Protein AF-A0A944DNW5-F1 (afdb_monomer)

Foldseek 3Di:
DDPPDPDPPPVVQLVVLVVLLVQLQVLLVQLVCCVPPVDNPDVPVVVDNVNSVVSNVSSVVSNVRSVVSNVVSVVVVVVVVVVVD

Solvent-accessible surface area (backbone atoms only — not comparable to full-atom values): 4640 Å² total; per-residue (Å²): 139,83,89,75,82,88,75,81,57,71,75,56,52,54,56,52,26,54,49,38,21,53,52,10,47,51,39,19,50,51,14,45,39,31,75,76,68,74,40,57,90,39,95,75,44,52,78,42,72,70,52,14,53,49,31,27,54,53,9,49,52,37,21,51,50,16,53,53,51,48,50,50,53,51,51,54,56,50,52,59,51,63,78,74,107

Radius of gyration: 18.62 Å; Cα contacts (8 Å, |Δi|>4): 84; chains: 1; bounding box: 41×36×50 Å

Structure (mmCIF, N/CA/C/O backbone):
data_AF-A0A944DNW5-F1
#
_entry.id   AF-A0A944DNW5-F1
#
loop_
_atom_site.group_PDB
_atom_site.id
_atom_site.type_symbol
_atom_site.label_atom_id
_atom_site.label_alt_id
_atom_site.label_comp_id
_atom_site.label_asym_id
_atom_site.label_entity_id
_atom_site.label_seq_id
_atom_site.pdbx_PDB_ins_code
_atom_site.Cartn_x
_atom_site.Cartn_y
_atom_site.Cartn_z
_atom_site.occupancy
_atom_site.B_iso_or_equiv
_atom_site.auth_seq_id
_atom_site.auth_comp_id
_atom_site.auth_asym_id
_atom_site.auth_atom_id
_atom_site.pdbx_PDB_model_num
ATOM 1 N N . MET A 1 1 ? -7.774 29.244 33.210 1.00 35.75 1 MET A N 1
ATOM 2 C CA . MET A 1 1 ? -8.759 28.501 32.393 1.00 35.75 1 MET A CA 1
ATOM 3 C C . MET A 1 1 ? -8.025 27.958 31.176 1.00 35.75 1 MET A C 1
ATOM 5 O O . MET A 1 1 ? -7.795 28.711 30.244 1.00 35.75 1 MET A O 1
ATOM 9 N N . ASN A 1 2 ? -7.547 26.711 31.234 1.00 39.81 2 ASN A N 1
ATOM 10 C CA . ASN A 1 2 ? -6.789 26.091 30.145 1.00 39.81 2 ASN A CA 1
ATOM 11 C C . ASN A 1 2 ? -7.694 25.037 29.498 1.00 39.81 2 ASN A C 1
ATOM 13 O O . ASN A 1 2 ? -7.887 23.960 30.057 1.00 39.81 2 ASN A O 1
ATOM 17 N N . ALA A 1 3 ? -8.338 25.391 28.386 1.00 44.34 3 ALA A N 1
ATOM 18 C CA . ALA A 1 3 ? -9.194 24.486 27.629 1.00 44.34 3 ALA A CA 1
ATOM 19 C C . ALA A 1 3 ? -8.310 23.519 26.829 1.00 44.34 3 ALA A C 1
ATOM 21 O O . ALA A 1 3 ? -8.034 23.719 25.649 1.00 44.34 3 ALA A O 1
ATOM 22 N N . THR A 1 4 ? -7.807 22.483 27.494 1.00 48.47 4 THR A N 1
ATOM 23 C CA . THR A 1 4 ? -7.058 21.416 26.840 1.00 48.47 4 THR A CA 1
ATOM 24 C C . THR A 1 4 ? -8.006 20.483 26.094 1.00 48.47 4 THR A C 1
ATOM 26 O O . THR A 1 4 ? -8.808 19.777 26.697 1.00 48.47 4 THR A O 1
ATOM 29 N N . HIS A 1 5 ? -7.825 20.435 24.774 1.00 42.12 5 HIS A N 1
ATOM 30 C CA . HIS A 1 5 ? -7.803 19.184 24.010 1.00 42.12 5 HIS A CA 1
ATOM 31 C C . HIS A 1 5 ? -9.086 18.324 23.999 1.00 42.12 5 HIS A C 1
ATOM 33 O O . HIS A 1 5 ? -9.040 17.102 24.090 1.00 42.12 5 HIS A O 1
ATOM 39 N N . GLY A 1 6 ? -10.246 18.946 23.787 1.00 37.94 6 GLY A N 1
ATOM 40 C CA . GLY A 1 6 ? -11.532 18.255 23.607 1.00 37.94 6 GLY A CA 1
ATOM 41 C C . GLY A 1 6 ? -11.862 17.818 22.173 1.00 37.94 6 GLY A C 1
ATOM 42 O O . GLY A 1 6 ? -13.032 17.845 21.803 1.00 37.94 6 GLY A O 1
ATOM 43 N N . LYS A 1 7 ? -10.880 17.458 21.335 1.00 40.94 7 LYS A N 1
ATOM 44 C CA . LYS A 1 7 ? -11.150 16.914 19.990 1.00 40.94 7 LYS A CA 1
ATOM 45 C C . LYS A 1 7 ? -10.734 15.451 19.937 1.00 40.94 7 LYS A C 1
ATOM 47 O O . LYS A 1 7 ? -9.642 15.095 19.513 1.00 40.94 7 LYS A O 1
ATOM 52 N N . THR A 1 8 ? -11.599 14.589 20.455 1.00 45.19 8 THR A N 1
ATOM 53 C CA . THR A 1 8 ? -11.484 13.146 20.270 1.00 45.19 8 THR A CA 1
ATOM 54 C C . THR A 1 8 ? -11.878 12.820 18.831 1.00 45.19 8 THR A C 1
ATOM 56 O O . THR A 1 8 ? -13.046 12.605 18.5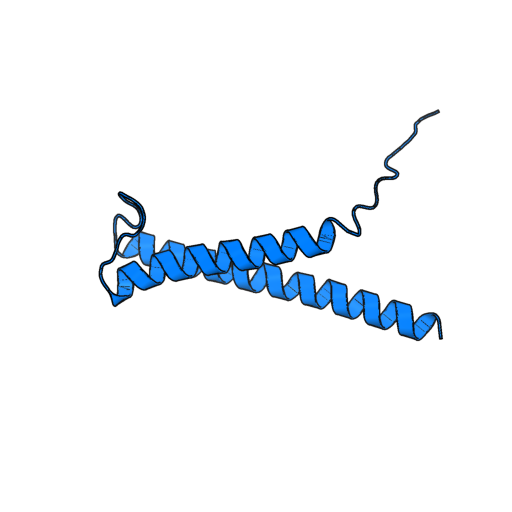13 1.00 45.19 8 THR A O 1
ATOM 59 N N . ASP A 1 9 ? -10.875 12.800 17.947 1.00 45.22 9 ASP A N 1
ATOM 60 C CA . ASP A 1 9 ? -10.947 12.418 16.529 1.00 45.22 9 ASP A CA 1
ATOM 61 C C . ASP A 1 9 ? -11.340 10.935 16.342 1.00 45.22 9 ASP A C 1
ATOM 63 O O . ASP A 1 9 ? -10.616 10.118 15.776 1.00 45.22 9 ASP A O 1
ATOM 67 N N . THR A 1 10 ? -12.508 10.533 16.827 1.00 49.47 10 THR A N 1
ATOM 68 C CA . THR A 1 10 ? -13.003 9.153 16.712 1.00 49.47 10 THR A CA 1
ATOM 69 C C . THR A 1 10 ? -13.571 8.851 15.321 1.00 49.47 10 THR A C 1
ATOM 71 O O . THR A 1 10 ? -13.543 7.695 14.892 1.00 49.47 10 THR A O 1
ATOM 74 N N . GLY A 1 11 ? -13.999 9.880 14.578 1.00 45.09 11 GLY A N 1
ATOM 75 C CA . GLY A 1 11 ? -14.318 9.800 13.145 1.00 45.09 11 GLY A CA 1
ATOM 76 C C . GLY A 1 11 ? -13.083 9.878 12.234 1.00 45.09 11 GLY A C 1
ATOM 77 O O . GLY A 1 11 ? -13.028 9.191 11.217 1.00 45.09 11 GLY A O 1
ATOM 78 N N . GLY A 1 12 ? -12.053 10.635 12.634 1.00 53.97 12 GLY A N 1
ATOM 79 C CA . GLY A 1 12 ? -10.787 10.750 11.895 1.00 53.97 12 GLY A CA 1
ATOM 80 C C . GLY A 1 12 ? -9.891 9.511 12.002 1.00 53.97 12 GLY A C 1
ATOM 81 O O . GLY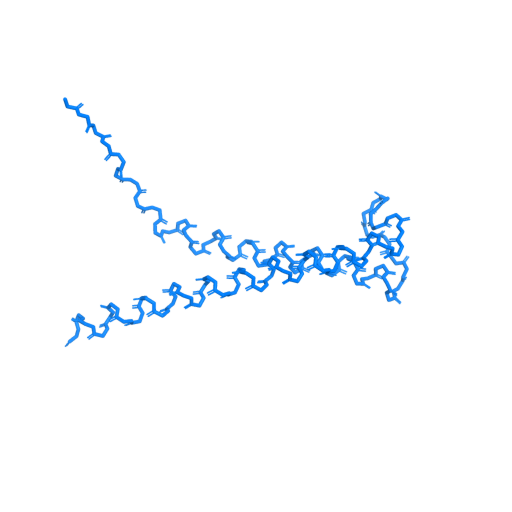 A 1 12 ? -9.130 9.218 11.082 1.00 53.97 12 GLY A O 1
ATOM 82 N N . SER A 1 13 ? -10.019 8.743 13.092 1.00 70.50 13 SER A N 1
ATOM 83 C CA . SER A 1 13 ? -9.181 7.568 13.359 1.00 70.50 13 SER A CA 1
ATOM 84 C C . SER A 1 13 ? -9.316 6.479 12.287 1.00 70.50 13 SER A C 1
ATOM 86 O O . SER A 1 13 ? -8.310 6.080 11.714 1.00 70.50 13 SER A O 1
ATOM 88 N N . MET A 1 14 ? -10.531 6.030 11.941 1.00 82.00 14 MET A N 1
ATOM 89 C CA . MET A 1 14 ? -10.690 4.960 10.941 1.00 82.00 14 MET A CA 1
ATOM 90 C C . MET A 1 14 ? -10.357 5.415 9.522 1.00 82.00 14 MET A C 1
ATOM 92 O O . MET A 1 14 ? -9.652 4.704 8.813 1.00 82.00 14 MET A O 1
ATOM 96 N N . ALA A 1 15 ? -10.830 6.599 9.121 1.00 88.00 15 ALA A N 1
ATOM 97 C CA . ALA A 1 15 ? -10.598 7.125 7.777 1.00 88.00 15 ALA A CA 1
ATOM 98 C C . ALA A 1 15 ? -9.098 7.242 7.465 1.00 88.00 15 ALA A C 1
ATOM 100 O O . ALA A 1 15 ? -8.667 6.875 6.375 1.00 88.00 15 ALA A O 1
ATOM 101 N N . LYS A 1 16 ? -8.290 7.660 8.450 1.00 90.75 16 LYS A N 1
ATOM 102 C CA . LYS A 1 16 ? -6.829 7.703 8.331 1.00 90.75 16 LYS A CA 1
ATOM 103 C C . LYS A 1 16 ? -6.225 6.328 8.030 1.00 90.75 16 LYS A C 1
ATOM 105 O O . LYS A 1 16 ? -5.360 6.229 7.167 1.00 90.75 16 LYS A O 1
ATOM 110 N N . TRP A 1 17 ? -6.654 5.276 8.727 1.00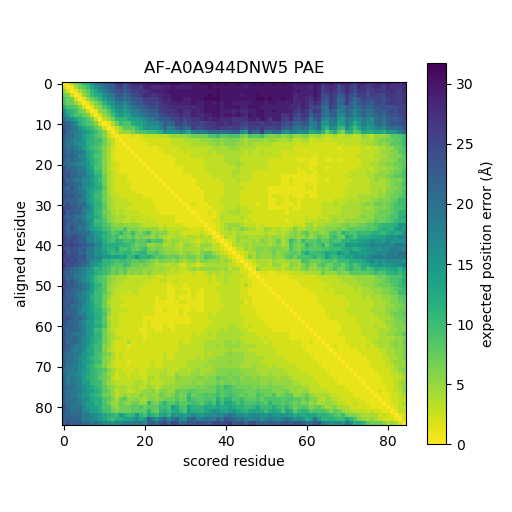 92.50 17 TRP A N 1
ATOM 111 C CA . TRP A 1 17 ? -6.099 3.932 8.522 1.00 92.50 17 TRP A CA 1
ATOM 112 C C . TRP A 1 17 ? -6.575 3.288 7.220 1.00 92.50 17 TRP A C 1
ATOM 114 O O . TRP A 1 17 ? -5.788 2.608 6.569 1.00 92.50 17 TRP A O 1
ATOM 124 N N . VAL A 1 18 ? -7.812 3.566 6.793 1.00 92.75 18 VAL A N 1
ATOM 125 C CA . VAL A 1 18 ? -8.286 3.199 5.448 1.00 92.75 18 VAL A CA 1
ATOM 126 C C . VAL A 1 18 ? -7.448 3.897 4.378 1.00 92.75 18 VAL A C 1
ATOM 128 O O . VAL A 1 18 ? -6.984 3.246 3.449 1.00 92.75 18 VAL A O 1
ATOM 131 N N . ALA A 1 19 ? -7.200 5.202 4.522 1.00 93.25 19 ALA A N 1
ATOM 132 C CA . ALA A 1 19 ? -6.362 5.941 3.584 1.00 93.25 19 ALA A CA 1
ATOM 133 C C . ALA A 1 19 ? -4.933 5.377 3.533 1.00 93.25 19 ALA A C 1
ATOM 135 O O . ALA A 1 19 ? -4.382 5.217 2.450 1.00 93.25 19 ALA A O 1
ATOM 136 N N . LEU A 1 20 ? -4.355 5.018 4.685 1.00 94.50 20 LEU A N 1
ATOM 137 C CA . LEU A 1 20 ? -3.029 4.403 4.748 1.00 94.50 20 LEU A CA 1
ATOM 138 C C . LEU A 1 20 ? -2.976 3.055 4.016 1.00 94.50 20 LEU A C 1
ATOM 140 O O . LEU A 1 20 ? -2.038 2.824 3.258 1.00 94.50 20 LEU A O 1
ATOM 144 N N . HIS A 1 21 ? -3.990 2.206 4.212 1.00 92.75 21 HIS A N 1
ATOM 145 C CA . HIS A 1 21 ? -4.129 0.932 3.502 1.00 92.75 21 HIS A CA 1
ATOM 146 C C . HIS A 1 21 ? -4.173 1.150 1.983 1.00 92.75 21 HIS A C 1
ATOM 148 O O . HIS A 1 21 ? -3.366 0.586 1.251 1.00 92.75 21 HIS A O 1
ATOM 154 N N . LEU A 1 22 ? -5.034 2.059 1.513 1.00 96.06 22 LEU A N 1
ATOM 155 C CA . LEU A 1 22 ? -5.158 2.370 0.086 1.00 96.06 22 LEU A CA 1
ATOM 156 C C . LEU A 1 22 ? -3.852 2.902 -0.515 1.00 96.06 22 LEU A C 1
ATOM 158 O O . LEU A 1 22 ? -3.449 2.469 -1.592 1.00 96.06 22 LEU A O 1
ATOM 162 N N . VAL A 1 23 ? -3.169 3.815 0.180 1.00 95.31 23 VAL A N 1
ATOM 163 C CA . VAL A 1 23 ? -1.877 4.352 -0.271 1.00 95.31 23 VAL A CA 1
ATOM 164 C C . VAL A 1 23 ? -0.819 3.248 -0.329 1.00 95.31 23 VAL A C 1
ATOM 166 O O . VAL A 1 23 ? -0.104 3.153 -1.324 1.00 95.31 23 VAL A O 1
ATOM 169 N N . GLY A 1 24 ? -0.745 2.389 0.693 1.00 95.62 24 GLY A N 1
ATOM 170 C CA . GLY A 1 24 ? 0.162 1.241 0.712 1.00 95.62 24 GLY A CA 1
ATOM 171 C C . GLY A 1 24 ? -0.066 0.301 -0.472 1.00 95.62 24 GLY A C 1
ATOM 172 O O . GLY A 1 24 ? 0.869 0.014 -1.222 1.00 95.62 24 GLY A O 1
ATOM 173 N N . SER A 1 25 ? -1.322 -0.084 -0.706 1.00 95.94 25 SER A N 1
ATOM 174 C CA . SER A 1 25 ? -1.740 -0.879 -1.863 1.00 95.94 25 SER A CA 1
ATOM 175 C C . SER A 1 25 ? -1.325 -0.247 -3.197 1.00 95.94 25 SER A C 1
ATOM 177 O O . SER A 1 25 ? -0.732 -0.923 -4.036 1.00 95.94 25 SER A O 1
ATOM 179 N N . ILE A 1 26 ? -1.574 1.053 -3.400 1.00 95.81 26 ILE A N 1
ATOM 180 C CA . ILE A 1 26 ? -1.211 1.751 -4.646 1.00 95.81 26 ILE A CA 1
ATOM 181 C C . ILE A 1 26 ? 0.304 1.720 -4.871 1.00 95.81 26 ILE A C 1
ATOM 183 O O . ILE A 1 26 ? 0.752 1.384 -5.965 1.00 95.81 26 ILE A O 1
ATOM 187 N N . ILE A 1 27 ? 1.102 2.025 -3.844 1.00 94.94 27 ILE A N 1
ATOM 188 C CA . ILE A 1 27 ? 2.569 2.002 -3.946 1.00 94.94 27 ILE A CA 1
ATOM 189 C C . ILE A 1 27 ? 3.061 0.589 -4.289 1.00 94.94 27 ILE A C 1
ATOM 191 O O . ILE A 1 27 ? 3.929 0.434 -5.152 1.00 94.94 27 ILE A O 1
ATOM 195 N N . ALA A 1 28 ? 2.484 -0.438 -3.655 1.00 96.25 28 ALA A N 1
ATOM 196 C CA . ALA A 1 28 ? 2.847 -1.822 -3.927 1.00 96.25 28 ALA A CA 1
ATOM 197 C C . ALA A 1 28 ? 2.528 -2.224 -5.373 1.00 96.25 28 ALA A C 1
ATOM 199 O O . ALA A 1 28 ? 3.368 -2.819 -6.045 1.00 96.25 28 ALA A O 1
ATOM 200 N N . VAL A 1 29 ? 1.347 -1.848 -5.873 1.00 95.19 29 VAL A N 1
ATOM 201 C CA . VAL A 1 29 ? 0.932 -2.113 -7.257 1.00 95.19 29 VAL A CA 1
ATOM 202 C C . VAL A 1 29 ? 1.843 -1.400 -8.255 1.00 95.19 29 VAL A C 1
ATOM 204 O O . VAL A 1 29 ? 2.259 -2.020 -9.227 1.00 95.19 29 VAL A O 1
ATOM 207 N N . LEU A 1 30 ? 2.215 -0.140 -8.008 1.00 93.31 30 LEU A N 1
ATOM 208 C CA . LEU A 1 30 ? 3.140 0.597 -8.877 1.00 93.31 30 LEU A CA 1
ATOM 209 C C . LEU A 1 30 ? 4.503 -0.100 -8.988 1.00 93.31 30 LEU A C 1
ATOM 211 O O . LEU A 1 30 ? 5.025 -0.262 -10.088 1.00 93.31 30 LEU A O 1
ATOM 215 N N . GLY A 1 31 ? 5.061 -0.555 -7.862 1.00 93.25 31 GLY A N 1
ATOM 216 C CA . GLY A 1 31 ? 6.307 -1.321 -7.870 1.00 93.25 31 GLY A CA 1
ATOM 217 C C . GLY A 1 31 ? 6.160 -2.673 -8.578 1.00 93.25 31 GLY A C 1
ATOM 218 O O . GLY A 1 31 ? 7.020 -3.057 -9.367 1.00 93.25 31 GLY A O 1
ATOM 219 N N . ALA A 1 32 ? 5.055 -3.385 -8.348 1.00 93.69 32 ALA A N 1
ATOM 220 C CA . ALA A 1 32 ? 4.810 -4.694 -8.949 1.00 93.69 32 ALA A CA 1
ATOM 221 C C . ALA A 1 32 ? 4.602 -4.618 -10.469 1.00 93.69 32 ALA A C 1
ATOM 223 O O . ALA A 1 32 ? 5.113 -5.467 -11.195 1.00 93.69 32 ALA A O 1
ATOM 224 N N . LEU A 1 33 ? 3.897 -3.596 -10.961 1.00 93.44 33 LEU A N 1
ATOM 225 C CA . LEU A 1 33 ? 3.684 -3.381 -12.394 1.00 93.44 33 LEU A CA 1
ATOM 226 C C . LEU A 1 33 ? 4.998 -3.160 -13.140 1.00 93.44 33 LEU A C 1
ATOM 228 O O . LEU A 1 33 ? 5.181 -3.718 -14.219 1.00 93.44 33 LEU A O 1
ATOM 232 N N . TYR A 1 34 ? 5.937 -2.430 -12.544 1.00 92.94 34 TYR A N 1
ATOM 233 C CA . TYR A 1 34 ? 7.278 -2.311 -13.105 1.00 92.94 34 TYR A CA 1
ATOM 234 C C . TYR A 1 34 ? 8.006 -3.663 -13.132 1.00 92.94 34 TYR A C 1
ATOM 236 O O . TYR A 1 34 ? 8.586 -4.033 -14.141 1.00 92.94 34 TYR A O 1
ATOM 244 N N . LEU A 1 35 ? 7.940 -4.453 -12.056 1.00 91.62 35 LEU A N 1
ATOM 245 C CA . LEU A 1 35 ? 8.634 -5.748 -11.996 1.00 91.62 35 LEU A CA 1
ATOM 246 C C . LEU A 1 35 ? 8.059 -6.809 -12.947 1.00 91.62 35 LEU A C 1
ATOM 248 O O . LEU A 1 35 ? 8.801 -7.672 -13.406 1.00 91.62 35 LEU A O 1
ATOM 252 N N . ILE A 1 36 ? 6.749 -6.781 -13.201 1.00 92.69 36 ILE A N 1
ATOM 253 C CA . ILE A 1 36 ? 6.048 -7.806 -13.990 1.00 92.69 36 ILE A CA 1
ATOM 254 C C . ILE A 1 36 ? 5.925 -7.398 -15.461 1.00 92.69 36 ILE A C 1
ATOM 256 O O . ILE A 1 36 ? 6.026 -8.250 -16.340 1.00 92.69 36 ILE A O 1
ATOM 260 N N . ALA A 1 37 ? 5.672 -6.116 -15.724 1.00 89.44 37 ALA A N 1
ATOM 261 C CA . ALA A 1 37 ? 5.323 -5.608 -17.048 1.00 89.44 37 ALA A CA 1
ATOM 262 C C . ALA A 1 37 ? 6.286 -4.528 -17.568 1.00 89.44 37 ALA A C 1
ATOM 264 O O . ALA A 1 37 ? 6.016 -3.962 -18.622 1.00 89.44 37 ALA A O 1
ATOM 265 N N . ASP A 1 38 ? 7.367 -4.216 -16.839 1.00 86.19 38 ASP A N 1
ATOM 266 C CA . ASP A 1 38 ? 8.306 -3.120 -17.145 1.00 86.19 38 ASP A CA 1
ATOM 267 C C . ASP A 1 38 ? 7.599 -1.764 -17.350 1.00 86.19 38 ASP A C 1
ATOM 269 O O . ASP A 1 38 ? 8.035 -0.886 -18.091 1.00 86.19 38 ASP A O 1
ATOM 273 N N . MET A 1 39 ? 6.447 -1.593 -16.691 1.00 84.38 39 MET A N 1
ATOM 274 C CA . MET A 1 39 ? 5.621 -0.396 -16.802 1.00 84.38 39 MET A CA 1
ATOM 275 C C . MET A 1 39 ? 5.942 0.598 -15.686 1.00 84.38 39 MET A C 1
ATOM 277 O O . MET A 1 39 ? 5.601 0.378 -14.522 1.00 84.38 39 MET A O 1
ATOM 281 N N . ALA A 1 40 ? 6.508 1.744 -16.060 1.00 83.75 40 ALA A N 1
ATOM 282 C CA . ALA A 1 40 ? 6.565 2.930 -15.210 1.00 83.75 40 ALA A CA 1
ATOM 283 C C . ALA A 1 40 ? 5.302 3.783 -15.434 1.00 83.75 40 ALA A C 1
ATOM 285 O O . ALA A 1 40 ? 5.175 4.483 -16.436 1.00 83.75 40 ALA A O 1
ATOM 286 N N . LEU A 1 41 ? 4.335 3.695 -14.512 1.00 81.12 41 LEU A N 1
ATOM 287 C CA . LEU A 1 41 ? 3.093 4.487 -14.570 1.00 81.12 41 LEU A CA 1
ATOM 288 C C . LEU A 1 41 ? 3.288 5.953 -14.161 1.00 81.12 41 LEU A C 1
ATOM 290 O O . LEU A 1 41 ? 2.436 6.795 -14.441 1.00 81.12 41 LEU A O 1
ATOM 294 N N . LEU A 1 42 ? 4.388 6.244 -13.474 1.00 82.94 42 LEU A N 1
ATOM 295 C CA . LEU A 1 42 ? 4.811 7.587 -13.117 1.00 82.94 42 LEU A CA 1
ATOM 296 C C . LEU A 1 42 ? 6.156 7.839 -13.784 1.00 82.94 42 LEU A C 1
ATOM 298 O O . LEU A 1 42 ? 7.031 6.972 -13.769 1.00 82.94 42 LEU A O 1
ATOM 302 N N . ASP A 1 43 ? 6.319 9.024 -14.362 1.00 83.06 43 ASP A N 1
ATOM 303 C CA . ASP A 1 43 ? 7.542 9.359 -15.081 1.00 83.06 43 ASP A CA 1
ATOM 304 C C . ASP A 1 43 ? 8.749 9.290 -14.128 1.00 83.06 43 ASP A C 1
ATOM 306 O O . ASP A 1 43 ? 8.777 9.936 -13.077 1.00 8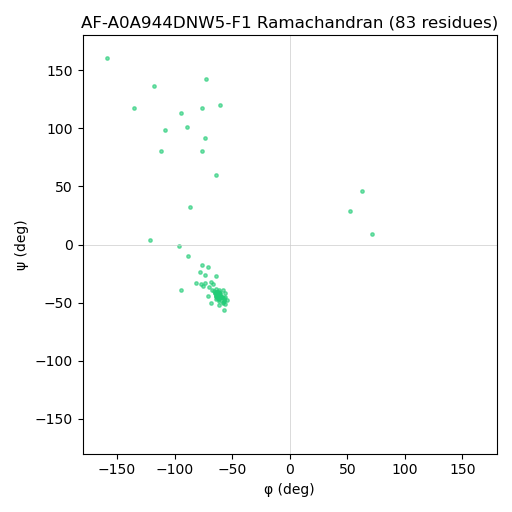3.06 43 ASP A O 1
ATOM 310 N N . GLY A 1 44 ? 9.706 8.418 -14.449 1.00 76.50 44 GLY A N 1
ATOM 311 C CA . GLY A 1 44 ? 10.875 8.136 -13.612 1.00 76.50 44 GLY A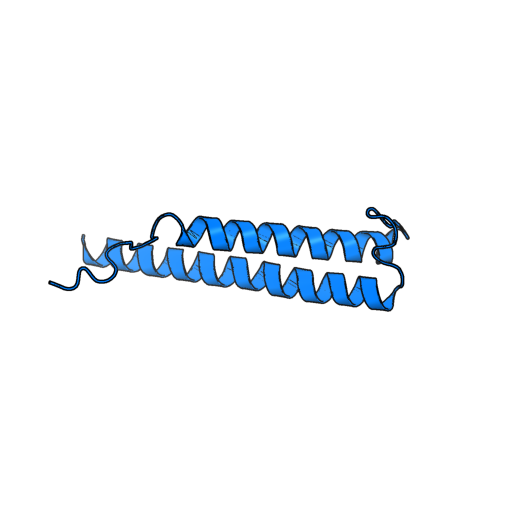 CA 1
ATOM 312 C C . GLY A 1 44 ? 10.623 7.342 -12.318 1.00 76.50 44 GLY A C 1
ATOM 313 O O . GLY A 1 44 ? 11.549 7.224 -11.512 1.00 76.50 44 GLY A O 1
ATOM 314 N N . ILE A 1 45 ? 9.426 6.786 -12.075 1.00 83.56 45 ILE A N 1
ATOM 315 C CA . ILE A 1 45 ? 9.136 5.966 -10.884 1.00 83.56 45 ILE A CA 1
ATOM 316 C C . ILE A 1 45 ? 8.348 4.694 -11.262 1.00 83.56 45 ILE A C 1
ATOM 318 O O . ILE A 1 45 ? 7.182 4.789 -11.654 1.00 83.56 45 ILE A O 1
ATOM 3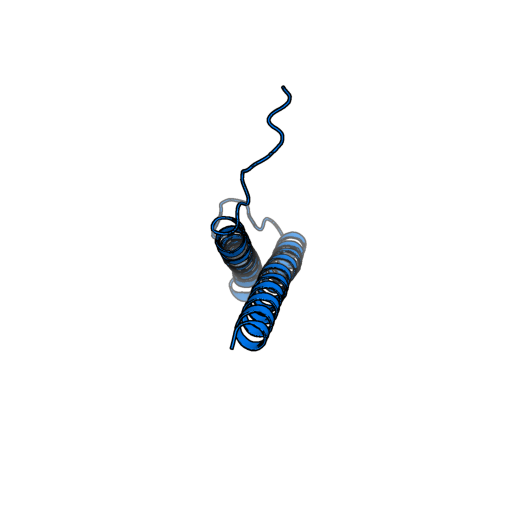22 N N . PRO A 1 46 ? 8.913 3.492 -11.041 1.00 82.44 46 PRO A N 1
ATOM 323 C CA . PRO A 1 46 ? 10.278 3.218 -10.572 1.00 82.44 46 PRO A CA 1
ATOM 324 C C . PRO A 1 46 ? 11.334 3.489 -11.661 1.00 82.44 46 PRO A C 1
ATOM 326 O O . PRO A 1 46 ? 11.111 3.184 -12.825 1.00 82.44 46 PRO A O 1
ATOM 329 N N . SER A 1 47 ? 12.505 4.017 -11.285 1.00 87.31 47 SER A N 1
ATOM 330 C CA . SER A 1 47 ? 13.648 4.235 -12.199 1.00 87.31 47 SER A CA 1
ATOM 331 C C . SER A 1 47 ? 14.582 3.024 -12.318 1.00 87.31 47 SER A C 1
ATOM 333 O O . SER A 1 47 ? 15.498 3.013 -13.137 1.00 87.31 47 SER A O 1
ATOM 335 N N . SER A 1 48 ? 14.394 2.016 -11.462 1.00 91.31 48 SER A N 1
ATOM 336 C CA . SER A 1 48 ? 15.206 0.799 -11.427 1.00 91.31 48 SER A CA 1
ATOM 337 C C . SER A 1 48 ? 14.471 -0.351 -10.738 1.00 91.31 48 SER A C 1
ATOM 339 O O . SER A 1 48 ? 13.579 -0.137 -9.911 1.00 91.31 48 SER A O 1
ATOM 341 N N . THR A 1 49 ? 14.914 -1.585 -10.996 1.00 93.00 49 THR A N 1
ATOM 342 C CA . THR A 1 49 ? 14.406 -2.803 -10.341 1.00 93.00 49 THR A CA 1
ATOM 343 C C . THR A 1 49 ? 14.520 -2.738 -8.818 1.00 93.00 49 THR A C 1
ATOM 345 O O . THR A 1 49 ? 13.585 -3.107 -8.112 1.00 93.00 49 THR A O 1
ATOM 348 N N . ALA A 1 50 ? 15.635 -2.223 -8.291 1.00 94.50 50 ALA A N 1
ATOM 349 C CA . ALA A 1 50 ? 15.832 -2.081 -6.848 1.00 94.50 50 ALA A CA 1
ATOM 350 C C . ALA A 1 50 ? 14.815 -1.107 -6.229 1.00 94.50 50 ALA A C 1
ATOM 352 O O . ALA A 1 50 ? 14.249 -1.389 -5.172 1.00 94.50 50 ALA A O 1
ATOM 353 N N . GLN A 1 51 ? 14.529 0.007 -6.913 1.00 94.25 51 GLN A N 1
ATOM 354 C CA . GLN A 1 51 ? 13.498 0.948 -6.479 1.00 94.25 51 GLN A CA 1
ATOM 355 C C . GLN A 1 51 ? 12.103 0.320 -6.534 1.00 94.25 51 GLN A C 1
ATOM 357 O O . GLN A 1 51 ? 11.317 0.511 -5.609 1.00 94.25 51 GLN A O 1
ATOM 362 N N . ALA A 1 52 ? 11.800 -0.463 -7.569 1.00 94.12 52 ALA A N 1
ATOM 363 C CA . ALA A 1 52 ? 10.520 -1.151 -7.685 1.00 94.12 52 ALA A CA 1
ATOM 364 C C . ALA A 1 52 ? 10.306 -2.160 -6.544 1.00 94.12 52 ALA A C 1
ATOM 366 O O . ALA A 1 52 ? 9.249 -2.157 -5.916 1.00 94.12 52 ALA A O 1
ATOM 367 N N . ILE A 1 53 ? 11.332 -2.948 -6.197 1.00 96.50 53 ILE A N 1
ATOM 368 C CA . ILE A 1 53 ? 11.301 -3.855 -5.037 1.00 96.50 53 ILE A CA 1
ATOM 369 C C . ILE A 1 53 ? 11.070 -3.070 -3.740 1.00 96.50 53 ILE A C 1
ATOM 371 O O . ILE A 1 53 ? 10.233 -3.461 -2.925 1.00 96.50 53 ILE A O 1
ATOM 375 N N . ALA A 1 54 ? 11.771 -1.949 -3.550 1.00 96.50 54 ALA A N 1
ATOM 376 C CA . ALA A 1 54 ? 11.588 -1.103 -2.374 1.00 96.50 54 ALA A CA 1
ATOM 377 C C . ALA A 1 54 ? 10.159 -0.542 -2.288 1.00 96.50 54 ALA A C 1
ATOM 379 O O . ALA A 1 54 ? 9.566 -0.547 -1.212 1.00 96.50 54 ALA A O 1
ATOM 380 N N . MET A 1 55 ? 9.577 -0.115 -3.412 1.00 96.50 55 MET A N 1
ATOM 381 C CA . MET A 1 55 ? 8.185 0.333 -3.474 1.00 96.50 55 MET A CA 1
ATOM 382 C C . MET A 1 55 ? 7.215 -0.788 -3.108 1.00 96.50 55 MET A C 1
ATOM 384 O O . MET A 1 55 ? 6.340 -0.567 -2.275 1.00 96.50 55 MET A O 1
ATOM 388 N N . VAL A 1 56 ? 7.400 -2.002 -3.639 1.00 96.81 56 VAL A N 1
ATOM 389 C CA . VAL A 1 56 ? 6.587 -3.164 -3.242 1.00 96.81 56 VAL A CA 1
ATOM 390 C C . VAL A 1 56 ? 6.673 -3.395 -1.735 1.00 96.81 56 VAL A C 1
ATOM 392 O O . VAL A 1 56 ? 5.645 -3.470 -1.066 1.00 96.81 56 VAL A O 1
ATOM 395 N N . ALA A 1 57 ? 7.885 -3.452 -1.182 1.00 97.12 57 ALA A N 1
ATOM 396 C CA . ALA A 1 57 ? 8.089 -3.704 0.240 1.00 97.12 57 ALA A CA 1
ATOM 397 C C . ALA A 1 57 ? 7.448 -2.619 1.124 1.00 97.12 57 ALA A C 1
ATOM 399 O O . ALA A 1 57 ? 6.706 -2.938 2.052 1.00 97.12 57 ALA A O 1
ATOM 400 N N . ILE A 1 58 ? 7.687 -1.340 0.820 1.00 96.44 58 ILE A N 1
ATOM 401 C CA . ILE A 1 58 ? 7.117 -0.209 1.566 1.00 96.44 58 ILE A CA 1
ATOM 402 C C . ILE A 1 58 ? 5.591 -0.210 1.453 1.00 96.44 58 ILE A C 1
ATOM 404 O O . ILE A 1 58 ? 4.903 -0.065 2.463 1.00 96.44 58 ILE A O 1
ATOM 408 N N . GLY A 1 59 ? 5.063 -0.408 0.244 1.00 96.75 59 GLY A N 1
ATOM 409 C CA . GLY A 1 59 ? 3.630 -0.465 -0.004 1.00 96.75 59 GLY A CA 1
ATOM 410 C C . GLY A 1 59 ? 2.949 -1.546 0.833 1.00 96.75 59 GLY A C 1
ATOM 411 O O . GLY A 1 59 ? 1.996 -1.247 1.546 1.00 96.75 59 GLY A O 1
ATOM 412 N N . LEU A 1 60 ? 3.500 -2.765 0.850 1.00 97.06 60 LEU A N 1
ATOM 413 C CA . LEU A 1 60 ? 2.974 -3.876 1.651 1.00 97.06 60 LEU A CA 1
ATOM 414 C C . LEU A 1 60 ? 3.041 -3.614 3.162 1.00 97.06 60 LEU A C 1
ATOM 416 O O . LEU A 1 60 ? 2.115 -3.974 3.887 1.00 97.06 60 LEU A O 1
ATOM 420 N N . VAL A 1 61 ? 4.106 -2.975 3.655 1.00 97.44 61 VAL A N 1
ATOM 421 C CA . VAL A 1 61 ? 4.213 -2.615 5.078 1.00 97.44 61 VAL A CA 1
ATOM 422 C C . VAL A 1 61 ? 3.123 -1.617 5.472 1.00 97.44 61 VAL A C 1
ATOM 424 O O . VAL A 1 61 ? 2.456 -1.809 6.490 1.00 97.44 61 VAL A O 1
ATOM 427 N N . LEU A 1 62 ? 2.917 -0.568 4.670 1.00 94.81 62 LEU A N 1
ATOM 428 C CA . LEU A 1 62 ? 1.877 0.436 4.916 1.00 94.81 62 LEU A CA 1
ATOM 429 C C . LEU A 1 62 ? 0.473 -0.171 4.819 1.00 94.81 62 LEU A C 1
ATOM 431 O O . LEU A 1 62 ? -0.380 0.109 5.665 1.00 94.81 62 LEU A O 1
ATOM 435 N N . ASP A 1 63 ? 0.269 -1.029 3.821 1.00 94.12 63 ASP A N 1
ATOM 436 C CA . ASP A 1 63 ? -0.971 -1.757 3.584 1.00 94.12 63 ASP A CA 1
ATOM 437 C C . ASP A 1 63 ? -1.363 -2.591 4.807 1.00 94.12 63 ASP A C 1
ATOM 439 O O . ASP A 1 63 ? -2.417 -2.386 5.421 1.00 94.12 63 ASP A O 1
ATOM 443 N N . PHE A 1 64 ? -0.444 -3.459 5.231 1.00 94.69 64 PHE A N 1
ATOM 444 C CA . PHE A 1 64 ? -0.638 -4.345 6.366 1.00 94.69 64 PHE A CA 1
ATOM 445 C C . PHE A 1 64 ? -0.846 -3.566 7.667 1.00 94.69 64 PHE A C 1
ATOM 447 O O . PHE A 1 64 ? -1.721 -3.905 8.467 1.00 94.69 64 PHE A O 1
ATOM 454 N N . TRP A 1 65 ? -0.088 -2.487 7.875 1.00 93.69 65 TRP A N 1
ATOM 455 C CA . TRP A 1 65 ? -0.236 -1.643 9.057 1.00 93.69 65 TRP A CA 1
ATOM 456 C C . TRP A 1 65 ? -1.623 -0.988 9.133 1.00 93.69 65 TRP A C 1
ATOM 458 O O . TRP A 1 65 ? -2.247 -0.987 10.199 1.00 93.69 65 TRP A O 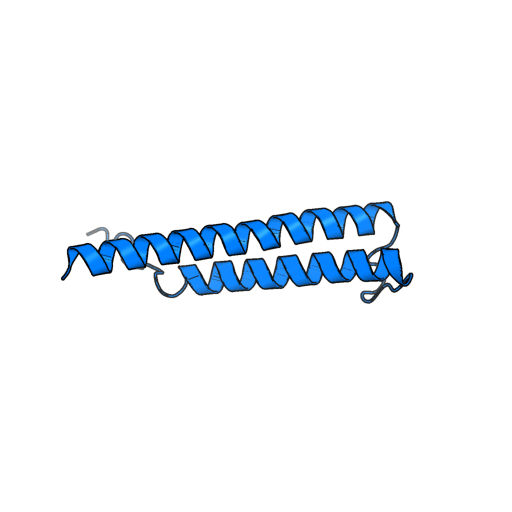1
ATOM 468 N N . GLY A 1 66 ? -2.138 -0.485 8.005 1.00 91.56 66 GLY A N 1
ATOM 469 C CA . GLY A 1 66 ? -3.496 0.053 7.914 1.00 91.56 66 GLY A CA 1
ATOM 470 C C . GLY A 1 66 ? -4.551 -0.977 8.324 1.00 91.56 66 GLY A C 1
ATOM 471 O O . GLY A 1 66 ? -5.401 -0.693 9.171 1.00 91.56 66 GLY A O 1
ATOM 472 N N . VAL A 1 67 ? -4.452 -2.204 7.805 1.00 93.06 67 VAL A N 1
ATOM 473 C CA . VAL A 1 67 ? -5.380 -3.302 8.130 1.00 93.06 67 VAL A CA 1
ATOM 474 C C . VAL A 1 67 ? -5.307 -3.706 9.606 1.00 93.06 67 VAL A C 1
ATOM 476 O O . VAL A 1 67 ? -6.347 -3.887 10.249 1.00 93.06 67 VAL A O 1
ATOM 479 N N . VAL A 1 68 ? -4.102 -3.829 10.172 1.00 94.25 68 VAL A N 1
ATOM 480 C CA . VAL A 1 68 ? -3.906 -4.206 11.583 1.00 94.25 68 VAL A CA 1
ATOM 481 C C . VAL A 1 68 ? -4.590 -3.214 12.519 1.00 94.25 68 VAL A C 1
ATOM 483 O O . VAL A 1 68 ? -5.285 -3.623 13.454 1.00 94.25 68 VAL A O 1
ATOM 486 N N . GLU A 1 69 ? -4.437 -1.916 12.273 1.00 92.62 69 GLU A N 1
ATOM 487 C CA . GLU A 1 69 ? -5.011 -0.903 13.154 1.00 92.62 69 GLU A CA 1
ATOM 488 C C . GLU A 1 69 ? -6.528 -0.763 12.971 1.00 92.62 69 GLU A C 1
ATOM 490 O O . GLU A 1 69 ? -7.256 -0.643 13.960 1.00 92.62 69 GLU A O 1
ATOM 495 N N . LEU A 1 70 ? -7.042 -0.910 11.742 1.00 90.88 70 LEU A N 1
ATOM 496 C CA . LEU A 1 70 ? -8.486 -1.027 11.505 1.00 90.88 70 LEU A CA 1
ATOM 497 C C . LEU A 1 70 ? -9.087 -2.190 12.294 1.00 90.88 70 LEU 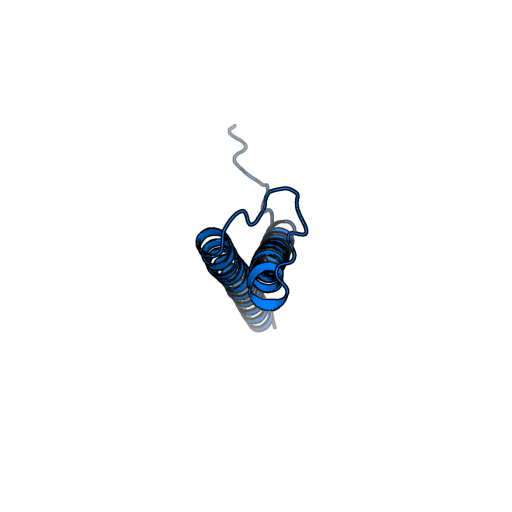A C 1
ATOM 499 O O . LEU A 1 70 ? -10.105 -2.024 12.973 1.00 90.88 70 LEU A O 1
ATOM 503 N N . ARG A 1 71 ? -8.424 -3.351 12.274 1.00 92.44 71 ARG A N 1
ATOM 504 C CA . ARG A 1 71 ? -8.864 -4.526 13.029 1.00 92.44 71 ARG A CA 1
ATOM 505 C C . ARG A 1 71 ? -8.833 -4.277 14.536 1.00 92.44 71 ARG A C 1
ATOM 507 O O . ARG A 1 71 ? -9.779 -4.643 15.230 1.00 92.44 71 ARG A O 1
ATOM 514 N N . ARG A 1 72 ? -7.800 -3.609 15.059 1.00 91.19 72 ARG A N 1
ATOM 515 C CA . ARG A 1 72 ? -7.730 -3.218 16.481 1.00 91.19 72 ARG A CA 1
ATOM 516 C C . ARG A 1 72 ? -8.879 -2.295 16.880 1.00 91.19 72 ARG A C 1
ATOM 518 O O . ARG A 1 72 ? -9.484 -2.505 17.930 1.00 91.19 72 ARG A O 1
ATOM 525 N N . ILE A 1 73 ? -9.223 -1.316 16.042 1.00 89.06 73 ILE A N 1
ATOM 526 C CA . ILE A 1 73 ? -10.360 -0.419 16.291 1.00 89.06 73 ILE A CA 1
ATOM 527 C C . ILE A 1 73 ? -11.679 -1.201 16.295 1.00 89.06 73 ILE A C 1
ATOM 529 O O . ILE A 1 73 ? -12.507 -0.991 17.182 1.00 89.06 73 ILE A O 1
ATOM 533 N N . GLN A 1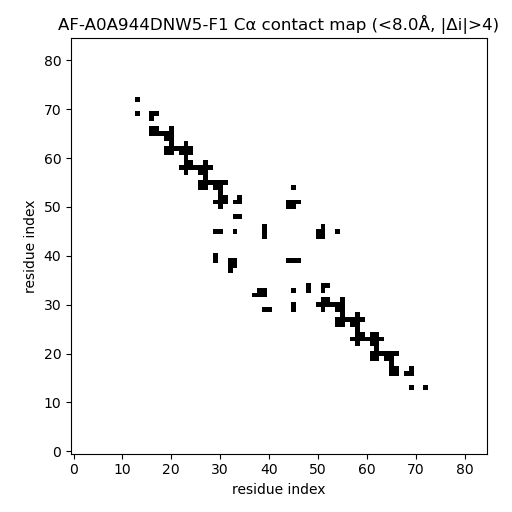 74 ? -11.875 -2.116 15.342 1.00 89.19 74 GLN A N 1
ATOM 534 C CA . GLN A 1 74 ? -13.071 -2.962 15.283 1.00 89.19 74 GLN A CA 1
ATOM 535 C C . GLN A 1 74 ? -13.217 -3.837 16.534 1.00 89.19 74 GLN A C 1
ATOM 537 O O . GLN A 1 74 ? -14.304 -3.895 17.105 1.00 89.19 74 GLN A O 1
ATOM 542 N N . LEU A 1 75 ? -12.128 -4.459 16.996 1.00 91.88 75 LEU A N 1
ATOM 543 C CA . LEU A 1 75 ? -12.129 -5.285 18.206 1.00 91.88 75 LEU A CA 1
ATOM 544 C C . LEU A 1 75 ? -12.471 -4.470 19.460 1.00 91.88 75 LEU A C 1
ATOM 546 O O . LEU A 1 75 ? -13.337 -4.880 20.226 1.00 91.88 75 LEU A O 1
ATOM 550 N N . ARG A 1 76 ? -11.874 -3.281 19.634 1.00 89.56 76 ARG A N 1
ATOM 551 C CA . ARG A 1 76 ? -12.205 -2.384 20.760 1.00 89.56 76 ARG A CA 1
ATOM 552 C C . ARG A 1 76 ? -13.670 -1.946 20.736 1.00 89.56 76 ARG A C 1
ATOM 554 O O . ARG A 1 76 ? -14.322 -1.919 21.772 1.00 89.56 76 ARG A O 1
ATOM 561 N N . ARG A 1 77 ? -14.202 -1.629 19.550 1.00 87.38 77 ARG A N 1
ATOM 562 C CA . ARG A 1 77 ? -15.618 -1.264 19.381 1.00 87.38 77 ARG A CA 1
ATOM 563 C C . ARG A 1 77 ? -16.560 -2.429 19.668 1.00 87.38 77 ARG A C 1
ATOM 565 O O . ARG A 1 77 ? -17.663 -2.186 20.139 1.00 87.38 77 ARG A O 1
ATOM 572 N N . LYS A 1 78 ? -16.156 -3.663 19.357 1.00 90.06 78 LYS A N 1
ATOM 573 C CA . LYS A 1 78 ? -16.942 -4.860 19.667 1.00 90.06 78 LYS A CA 1
ATOM 574 C C . LYS A 1 78 ? -16.999 -5.098 21.179 1.00 90.06 78 LYS A C 1
ATOM 576 O O . LYS A 1 78 ? -18.100 -5.183 21.704 1.00 90.06 78 LYS A O 1
ATOM 581 N N . ALA A 1 79 ? -15.855 -5.085 21.863 1.00 88.56 79 ALA A N 1
ATOM 582 C CA . ALA A 1 79 ? -15.794 -5.255 23.318 1.00 88.56 79 ALA A CA 1
ATOM 583 C C . ALA A 1 79 ? -16.642 -4.207 24.066 1.00 88.56 79 ALA A C 1
ATOM 585 O O . ALA A 1 79 ? -17.471 -4.559 24.894 1.00 88.56 79 ALA A O 1
ATOM 586 N N . ALA A 1 80 ? -16.541 -2.929 23.683 1.00 85.75 80 ALA A N 1
ATOM 587 C CA . ALA A 1 80 ? -17.334 -1.862 24.302 1.00 85.75 80 ALA A CA 1
ATOM 588 C C . ALA A 1 80 ? -18.855 -2.008 24.091 1.00 85.75 80 ALA A C 1
ATOM 590 O O . ALA A 1 80 ? -19.638 -1.502 24.887 1.00 85.75 80 ALA A O 1
ATOM 591 N N . LYS A 1 81 ? -19.291 -2.664 23.006 1.00 85.25 81 LYS A N 1
ATOM 592 C CA . LYS A 1 81 ? -20.715 -2.960 22.779 1.00 85.25 81 LYS A CA 1
ATOM 593 C C . LYS A 1 81 ? -21.200 -4.131 23.627 1.00 85.25 81 LYS A C 1
ATOM 595 O O . LYS A 1 81 ? -22.356 -4.124 24.022 1.00 85.25 81 LYS A O 1
ATOM 600 N N . GLU A 1 82 ? -20.341 -5.117 23.870 1.00 84.19 82 GLU A N 1
ATOM 601 C CA . GLU A 1 82 ? -20.653 -6.275 24.713 1.00 84.19 82 GLU A CA 1
ATOM 602 C C . GLU A 1 82 ? -20.755 -5.879 26.193 1.00 84.19 82 GLU A C 1
ATOM 604 O O . GLU A 1 82 ? -21.641 -6.368 26.877 1.00 84.19 82 GLU A O 1
ATOM 609 N N . GLU A 1 83 ? -19.928 -4.942 26.670 1.00 79.75 83 GLU A N 1
ATOM 610 C CA . GLU A 1 83 ? -20.002 -4.407 28.044 1.00 79.75 83 GLU A CA 1
ATOM 611 C C . GLU A 1 83 ? -21.227 -3.508 28.306 1.00 79.75 83 GLU A C 1
ATOM 613 O O . GLU A 1 83 ? -21.581 -3.266 29.457 1.00 79.75 83 GLU A O 1
ATOM 618 N N . ALA A 1 84 ? -21.853 -2.976 27.253 1.00 73.00 84 ALA A N 1
ATOM 619 C CA . ALA A 1 84 ? -22.999 -2.069 27.347 1.00 73.00 84 ALA A CA 1
ATOM 620 C C . ALA A 1 84 ? -24.364 -2.773 27.196 1.00 73.00 84 ALA A C 1
ATOM 622 O O . ALA A 1 84 ? -25.393 -2.093 27.227 1.00 73.00 84 ALA A O 1
ATOM 623 N N . SER A 1 85 ? -24.368 -4.094 26.982 1.00 62.69 85 SER A N 1
ATOM 624 C CA . SER A 1 85 ? -25.561 -4.940 26.830 1.00 62.69 85 SER A CA 1
ATOM 625 C C . SER A 1 85 ? -25.827 -5.770 28.076 1.00 62.69 85 SER A C 1
ATOM 627 O O . SER A 1 85 ? -27.001 -6.189 28.195 1.00 62.69 85 SER A O 1
#

Nearest PDB structures (foldseek):
  6grj-assembly1_F  TM=7.080E-01  e=5.974E-01  Aeromonas hydrophila
  7a0g-assembly1_FFF  TM=7.156E-01  e=6.690E-01  Serratia marcescens
  3zx6-assembly1_A  TM=4.738E-01  e=9.037E+00  Archaeoglobus fulgidus DSM 4304

Mean predicted aligned error: 8.48 Å

Sequence (85 aa):
MNATHGKTDTGGSMAKWVALHLVGSIIAVLGALYLIADMALLDGIPSSTAQAIAMVAIGLVLDFWGVVELRRIQLRRKAAKEEAS

Organism: Denitromonas iodatirespirans (NCBI:txid2795389)

Secondary structure (DSSP, 8-state):
---------HHHHHHHHHHHHHHHHHHHHHHHHHHHH---SBTTBS-SHHHHHHHHHHHHHHHHHHHHHHHHHHHHHHHHHHTT-

pLDDT: mean 83.76, std 17.34, range [35.75, 97.44]